Protein AF-A0AAV9ZK25-F1 (afdb_monomer_lite)

Secondary structure (DSSP, 8-state):
-PPPP---------TTSSSS----TTSPPPSSHHHHHHHHTTTSSS-HHHHHHHHHHHHS---HHHHHHHHHHHHT-PPPTTS-HHHHHHHHHHHHHHHHHHS-TT----HHHHHHHHHHHS-GGGHHHHHHHHT-TTSSPPHHHHHHHHHHSS---------------

pLDDT: mean 72.48, std 21.65, range [29.45, 95.75]

Organism: NCBI:txid2862362

Radius of gyration: 28.34 Å; chains: 1; bounding box: 89×49×69 Å

Sequence (169 aa):
MSSLPQKIINTVFAADGVTKGIVNGTTKRPTDAEKAVDWDIYANEDGGADIFATLCKRFDKSTFTTRSAARAAFHRCLHDPSQPISIFLDRITSLRDRLNDLLPKDEKFSDTYLKDVILTNLHSSYATAKLNLLGSASGEPELDQCMTILSSAGPDWDVQEEACAVQES

Foldseek 3Di:
DDDDDDDPDPDDPDPPCPPDDDPDPVDDQDPDPVSNVVVCVAVPDCDVVNVVVVVCCVVVAQDPVQLVVLVVLLLPQADDLVDQVVVSVVSNVVSQVSNQSNDDPPDHDDQVVSLVSCLVRYDCLCVVLSCCQVVPPVDHDGSVVSVVSSNVSRDPPPPPPPPPPPDDD

Structure (mmCIF, N/CA/C/O backbone):
data_AF-A0AAV9ZK25-F1
#
_entry.id   AF-A0AAV9ZK25-F1
#
loop_
_atom_site.group_PDB
_atom_site.id
_atom_site.type_symbol
_atom_site.label_atom_id
_atom_site.label_alt_id
_atom_site.label_comp_id
_atom_site.label_asym_id
_atom_site.label_entity_id
_atom_site.label_seq_id
_atom_site.pdbx_PDB_ins_code
_atom_site.Cartn_x
_atom_site.Cartn_y
_atom_site.Cartn_z
_atom_site.occupancy
_atom_site.B_iso_or_equiv
_atom_site.auth_seq_id
_atom_site.auth_comp_id
_atom_site.auth_asym_id
_atom_site.auth_atom_id
_atom_site.pdbx_PDB_model_num
ATOM 1 N N . MET A 1 1 ? 51.416 5.662 -43.224 1.00 38.16 1 MET A N 1
ATOM 2 C CA . MET A 1 1 ? 50.633 5.246 -42.040 1.00 38.16 1 MET A CA 1
ATOM 3 C C . MET A 1 1 ? 49.293 5.967 -42.106 1.00 38.16 1 MET A C 1
ATOM 5 O O . MET A 1 1 ? 49.237 7.133 -41.745 1.00 38.16 1 MET A O 1
ATOM 9 N N . SER A 1 2 ? 48.255 5.349 -42.682 1.00 35.47 2 SER A N 1
ATOM 10 C CA . SER A 1 2 ? 46.918 5.959 -42.778 1.00 35.47 2 SER A CA 1
ATOM 11 C C . SER A 1 2 ? 46.010 5.395 -41.688 1.00 35.47 2 SER A C 1
ATOM 13 O O . SER A 1 2 ? 45.731 4.198 -41.675 1.00 35.47 2 SER A O 1
ATOM 15 N N . SER A 1 3 ? 45.570 6.263 -40.780 1.00 39.12 3 SER A N 1
ATOM 16 C CA . SER A 1 3 ? 44.516 5.976 -39.806 1.00 39.12 3 SER A CA 1
ATOM 17 C C . SER A 1 3 ? 43.169 5.872 -40.530 1.00 39.12 3 SER A C 1
ATOM 19 O O . SER A 1 3 ? 42.814 6.776 -41.289 1.00 39.12 3 SER A O 1
ATOM 21 N N . LEU A 1 4 ? 42.447 4.764 -40.343 1.00 35.25 4 LEU A N 1
ATOM 22 C CA . LEU A 1 4 ? 41.092 4.576 -40.869 1.00 35.25 4 LEU A CA 1
ATOM 23 C C . LEU A 1 4 ? 40.068 5.239 -39.928 1.00 35.25 4 LEU A C 1
ATOM 25 O O . LEU A 1 4 ? 40.203 5.117 -38.710 1.00 35.25 4 LEU A O 1
ATOM 29 N N . PRO A 1 5 ? 39.028 5.912 -40.452 1.00 38.84 5 PRO A N 1
ATOM 30 C CA . PRO A 1 5 ? 38.026 6.572 -39.622 1.00 38.84 5 PRO A CA 1
ATOM 31 C C . PRO A 1 5 ? 37.102 5.548 -38.942 1.00 38.84 5 PRO A C 1
ATOM 33 O O . PRO A 1 5 ? 36.465 4.731 -39.608 1.00 38.84 5 PRO A O 1
ATOM 36 N N . GLN A 1 6 ? 36.986 5.618 -37.612 1.00 39.78 6 GLN A N 1
ATOM 37 C CA . GLN A 1 6 ? 35.969 4.885 -36.853 1.00 39.78 6 GLN A CA 1
ATOM 38 C C . GLN A 1 6 ? 34.576 5.426 -37.203 1.00 39.78 6 GLN A C 1
ATOM 40 O O . GLN A 1 6 ? 34.207 6.547 -36.854 1.00 39.78 6 GLN A O 1
ATOM 45 N N . LYS A 1 7 ? 33.793 4.611 -37.912 1.00 36.16 7 LYS A N 1
ATOM 46 C CA . LYS A 1 7 ? 32.379 4.855 -38.196 1.00 36.16 7 LYS A CA 1
ATOM 47 C C . LYS A 1 7 ? 31.581 4.624 -36.911 1.00 36.16 7 LYS A C 1
ATOM 49 O O . LYS A 1 7 ? 31.349 3.483 -36.528 1.00 36.16 7 LYS A O 1
ATOM 54 N N . ILE A 1 8 ? 31.161 5.700 -36.250 1.00 34.84 8 ILE A N 1
ATOM 55 C CA . ILE A 1 8 ? 30.193 5.632 -35.149 1.00 34.84 8 ILE A CA 1
ATOM 56 C C . ILE A 1 8 ? 28.852 5.194 -35.749 1.00 34.84 8 ILE A C 1
ATOM 58 O O . ILE A 1 8 ? 28.232 5.936 -36.512 1.00 34.84 8 ILE A O 1
ATOM 62 N N . ILE A 1 9 ? 28.422 3.969 -35.450 1.00 33.09 9 ILE A N 1
ATOM 63 C CA . ILE A 1 9 ? 27.093 3.476 -35.815 1.00 33.09 9 ILE A CA 1
ATOM 64 C C . ILE A 1 9 ? 26.159 3.819 -34.653 1.00 33.09 9 ILE A C 1
ATOM 66 O O . ILE A 1 9 ? 26.111 3.115 -33.652 1.00 33.09 9 ILE A O 1
ATOM 70 N N . ASN A 1 10 ? 25.427 4.928 -34.777 1.00 29.45 10 ASN A N 1
ATOM 71 C CA . ASN A 1 10 ? 24.289 5.209 -33.905 1.00 29.45 10 ASN A CA 1
ATOM 72 C C . ASN A 1 10 ? 23.170 4.213 -34.233 1.00 29.45 10 ASN A C 1
ATOM 74 O O . ASN A 1 10 ? 22.453 4.388 -35.220 1.00 29.45 10 ASN A O 1
ATOM 78 N N . THR A 1 11 ? 23.001 3.178 -33.415 1.00 37.50 11 THR A N 1
ATOM 79 C CA . THR A 1 11 ? 21.852 2.274 -33.534 1.00 37.50 11 THR A CA 1
ATOM 80 C C . THR A 1 11 ? 20.668 2.873 -32.779 1.00 37.50 11 THR A C 1
ATOM 82 O O . THR A 1 11 ? 20.528 2.724 -31.569 1.00 37.50 11 THR A O 1
ATOM 85 N N . VAL A 1 12 ? 19.809 3.587 -33.509 1.00 34.72 12 VAL A N 1
ATOM 86 C CA . VAL A 1 12 ? 18.476 3.975 -33.038 1.00 34.72 12 VAL A CA 1
ATOM 87 C C . VAL A 1 12 ? 17.560 2.764 -33.215 1.00 34.72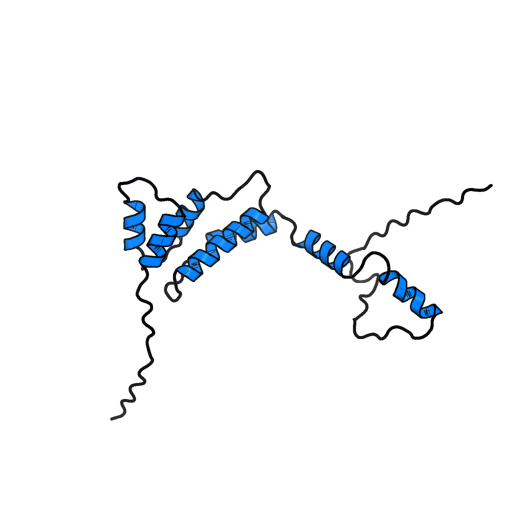 12 VAL A C 1
ATOM 89 O O . VAL A 1 12 ? 17.229 2.398 -34.341 1.00 34.72 12 VAL A O 1
ATOM 92 N N . PHE A 1 13 ? 17.144 2.129 -32.121 1.00 41.81 13 PHE A N 1
ATOM 93 C CA . PHE A 1 13 ? 16.051 1.158 -32.162 1.00 41.81 13 PHE A CA 1
ATOM 94 C C . PHE A 1 13 ? 14.732 1.926 -32.314 1.00 41.81 13 PHE A C 1
ATOM 96 O O . PHE A 1 13 ? 14.195 2.463 -31.344 1.00 41.81 13 PHE A O 1
ATOM 103 N N . ALA A 1 14 ? 14.229 2.032 -33.546 1.00 37.88 14 ALA A N 1
ATOM 104 C CA . ALA A 1 14 ? 12.883 2.530 -33.795 1.00 37.88 14 ALA A CA 1
ATOM 105 C C . ALA A 1 14 ? 11.871 1.541 -33.193 1.00 37.88 14 ALA A C 1
ATOM 107 O O . ALA A 1 14 ? 11.867 0.357 -33.523 1.00 37.88 14 ALA A O 1
ATOM 108 N N . ALA A 1 15 ? 11.021 2.024 -32.289 1.00 39.56 15 ALA A N 1
ATOM 109 C CA . ALA A 1 15 ? 9.987 1.242 -31.611 1.00 39.56 15 ALA A CA 1
ATOM 110 C C . ALA A 1 15 ? 8.748 1.000 -32.502 1.00 39.56 15 ALA A C 1
ATOM 112 O O . ALA A 1 15 ? 7.622 1.050 -32.013 1.00 39.56 15 ALA A O 1
ATOM 113 N N . ASP A 1 16 ? 8.935 0.804 -33.810 1.00 42.34 16 ASP A N 1
ATOM 114 C CA . ASP A 1 16 ? 7.834 0.618 -34.763 1.00 42.34 16 ASP A CA 1
ATOM 115 C C . ASP A 1 16 ? 7.421 -0.847 -34.948 1.00 42.34 16 ASP A C 1
ATOM 117 O O . ASP A 1 16 ? 6.365 -1.110 -35.511 1.00 42.34 16 ASP A O 1
ATOM 121 N N . GLY A 1 17 ? 8.214 -1.806 -34.457 1.00 44.56 17 GLY A N 1
ATOM 122 C CA . GLY A 1 17 ? 7.905 -3.236 -34.559 1.00 44.56 17 GLY A CA 1
ATOM 123 C C . GLY A 1 17 ? 7.897 -3.786 -35.991 1.00 44.56 17 GLY A C 1
ATOM 124 O O . GLY A 1 17 ? 7.543 -4.945 -36.185 1.00 44.56 17 GLY A O 1
ATOM 125 N N . VAL A 1 18 ? 8.296 -2.990 -36.987 1.00 41.91 18 VAL A N 1
ATOM 126 C CA . VAL A 1 18 ? 8.265 -3.373 -38.408 1.00 41.91 18 VAL A CA 1
ATOM 127 C C . VAL A 1 18 ? 9.675 -3.602 -38.944 1.00 41.91 18 VAL A C 1
ATOM 129 O O . VAL A 1 18 ? 9.865 -4.401 -39.859 1.00 41.91 18 VAL A O 1
ATOM 132 N N . THR A 1 19 ? 10.688 -2.953 -38.367 1.00 44.06 19 THR A N 1
ATOM 133 C CA . THR A 1 19 ? 11.957 -2.820 -39.091 1.00 44.06 19 THR A CA 1
ATOM 134 C C . THR A 1 19 ? 12.964 -3.952 -38.850 1.00 44.06 19 THR A C 1
ATOM 136 O O . THR A 1 19 ? 13.793 -4.189 -39.726 1.00 44.06 19 THR A O 1
ATOM 139 N N . LYS A 1 20 ? 12.906 -4.707 -37.738 1.00 42.75 20 LYS A N 1
ATOM 140 C CA . LYS A 1 20 ? 13.742 -5.913 -37.517 1.00 42.75 20 LYS A CA 1
ATOM 141 C C . LYS A 1 20 ? 13.024 -6.929 -36.619 1.00 42.75 20 LYS A C 1
ATOM 143 O O . LYS A 1 20 ? 12.583 -6.584 -35.528 1.00 42.75 20 LYS A O 1
ATOM 148 N N . GLY A 1 21 ? 12.875 -8.162 -37.108 1.00 41.03 21 GLY A N 1
ATOM 149 C CA . GLY A 1 21 ? 12.063 -9.208 -36.483 1.00 41.03 21 GLY A CA 1
ATOM 150 C C . GLY A 1 21 ? 12.619 -9.721 -35.152 1.00 41.03 21 GLY A C 1
ATOM 151 O O . GLY A 1 21 ? 13.822 -9.906 -34.994 1.00 41.03 21 GLY A O 1
ATOM 152 N N . ILE A 1 22 ? 11.717 -9.993 -34.208 1.00 44.91 22 ILE A N 1
ATOM 153 C CA . ILE A 1 22 ? 12.009 -10.762 -32.995 1.00 44.91 22 ILE A CA 1
ATOM 154 C C . ILE A 1 22 ? 12.240 -12.213 -33.424 1.00 44.91 22 ILE A C 1
ATOM 156 O O . ILE A 1 22 ? 11.335 -12.859 -33.956 1.00 44.91 22 ILE A O 1
ATOM 160 N N . VAL A 1 23 ? 13.445 -12.736 -33.209 1.00 47.53 23 VAL A N 1
ATOM 161 C CA . VAL A 1 23 ? 13.732 -14.152 -33.452 1.00 47.53 23 VAL A CA 1
ATOM 162 C C . VAL A 1 23 ? 13.003 -14.977 -32.390 1.00 47.53 23 VAL A C 1
ATOM 164 O O . VAL A 1 23 ? 13.311 -14.908 -31.203 1.00 47.53 23 VAL A O 1
ATOM 167 N N . ASN A 1 24 ? 12.003 -15.748 -32.816 1.00 39.81 24 ASN A N 1
ATOM 168 C CA . ASN A 1 24 ? 11.295 -16.698 -31.962 1.00 39.81 24 ASN A CA 1
ATOM 169 C C . ASN A 1 24 ? 12.285 -17.776 -31.479 1.00 39.81 24 ASN A C 1
ATOM 171 O O . ASN A 1 24 ? 12.911 -18.443 -32.308 1.00 39.81 24 ASN A O 1
ATOM 175 N N . GLY A 1 25 ? 12.393 -17.971 -30.158 1.00 45.19 25 GLY A N 1
ATOM 176 C CA . GLY A 1 25 ? 13.324 -18.899 -29.489 1.00 45.19 25 GLY A CA 1
ATOM 177 C C . GLY A 1 25 ? 13.143 -20.392 -29.810 1.00 45.19 25 GLY A C 1
ATOM 178 O O . GLY A 1 25 ? 13.811 -21.236 -29.224 1.00 45.19 25 GLY A O 1
ATOM 179 N N . THR A 1 26 ? 12.254 -20.732 -30.742 1.00 40.88 26 THR A N 1
ATOM 180 C CA . THR A 1 26 ? 12.075 -22.081 -31.304 1.00 40.88 26 THR A CA 1
ATOM 181 C C . THR A 1 26 ? 12.821 -22.292 -32.629 1.00 40.88 26 THR A C 1
ATOM 183 O O . THR A 1 26 ? 12.911 -23.419 -33.119 1.00 40.88 26 THR A O 1
ATOM 186 N N . THR A 1 27 ? 13.390 -21.232 -33.212 1.00 52.56 27 THR A N 1
ATOM 187 C CA . THR A 1 27 ? 14.128 -21.308 -34.480 1.00 52.56 27 THR A CA 1
ATOM 188 C C . THR A 1 27 ? 15.533 -21.843 -34.226 1.00 52.56 27 THR A C 1
ATOM 190 O O . THR A 1 27 ? 16.335 -21.210 -33.542 1.00 52.56 27 THR A O 1
ATOM 193 N N . LYS A 1 28 ? 15.842 -23.029 -34.763 1.00 52.34 28 LYS A N 1
ATOM 194 C CA . LYS A 1 28 ? 17.165 -23.644 -34.600 1.00 52.34 28 LYS A CA 1
ATOM 195 C C . LYS A 1 28 ? 18.228 -22.815 -35.323 1.00 52.34 28 LYS A C 1
ATOM 197 O O . LYS A 1 28 ? 18.060 -22.500 -36.501 1.00 52.34 28 LYS A O 1
ATOM 202 N N . ARG A 1 29 ? 19.326 -22.516 -34.616 1.00 55.94 29 ARG A N 1
ATOM 203 C CA . ARG A 1 29 ? 20.520 -21.861 -35.173 1.00 55.94 29 ARG A CA 1
ATOM 204 C C . ARG A 1 29 ? 20.953 -22.596 -36.451 1.00 55.94 29 ARG A C 1
ATOM 206 O O . ARG A 1 29 ? 21.053 -23.828 -36.416 1.00 55.94 29 ARG A O 1
ATOM 213 N N . PRO A 1 30 ? 21.209 -21.882 -37.560 1.00 66.44 30 PRO A N 1
ATOM 214 C CA . PRO A 1 30 ? 21.768 -22.490 -38.758 1.00 66.44 30 PRO A CA 1
ATOM 215 C C . PRO A 1 30 ? 23.071 -23.230 -38.432 1.00 66.44 30 PRO A C 1
ATOM 217 O O . PRO A 1 30 ? 23.921 -22.724 -37.705 1.00 66.44 30 PRO A O 1
ATOM 220 N N . THR A 1 31 ? 23.229 -24.444 -38.957 1.00 63.84 31 THR A N 1
ATOM 221 C CA . THR A 1 31 ? 24.448 -25.257 -38.784 1.00 63.84 31 THR A CA 1
ATOM 222 C C . THR A 1 31 ? 25.595 -24.821 -39.694 1.00 63.84 31 THR A C 1
ATOM 224 O O . THR A 1 31 ? 26.723 -25.270 -39.523 1.00 63.84 31 THR A O 1
ATOM 227 N N . ASP A 1 32 ? 25.295 -23.977 -40.677 1.00 73.56 32 ASP A N 1
ATOM 228 C CA . ASP A 1 32 ? 26.256 -23.386 -41.598 1.00 73.56 32 ASP A CA 1
ATOM 229 C C . ASP A 1 32 ? 27.039 -22.266 -40.900 1.00 73.56 32 ASP A C 1
ATOM 231 O O . ASP A 1 32 ? 26.437 -21.354 -40.333 1.00 73.56 32 ASP A O 1
ATOM 235 N N . ALA A 1 33 ? 28.370 -22.354 -40.925 1.00 61.03 33 ALA A N 1
ATOM 236 C CA . ALA A 1 33 ? 29.241 -21.466 -40.165 1.00 61.03 33 ALA A CA 1
ATOM 237 C C . ALA A 1 33 ? 29.141 -20.000 -40.611 1.00 61.03 33 ALA A C 1
ATOM 239 O O . ALA A 1 33 ? 29.143 -19.134 -39.745 1.00 61.03 33 ALA A O 1
ATOM 240 N N . GLU A 1 34 ? 28.995 -19.715 -41.910 1.00 64.44 34 GLU A N 1
ATOM 241 C CA . GLU A 1 34 ? 28.867 -18.342 -42.424 1.00 64.44 34 GLU A CA 1
ATOM 242 C C . GLU A 1 34 ? 27.517 -17.733 -42.039 1.00 64.44 34 GLU A C 1
ATOM 244 O O . GLU A 1 34 ? 27.449 -16.586 -41.604 1.00 64.44 34 GLU A O 1
ATOM 249 N N . LYS A 1 35 ? 26.440 -18.523 -42.118 1.00 58.7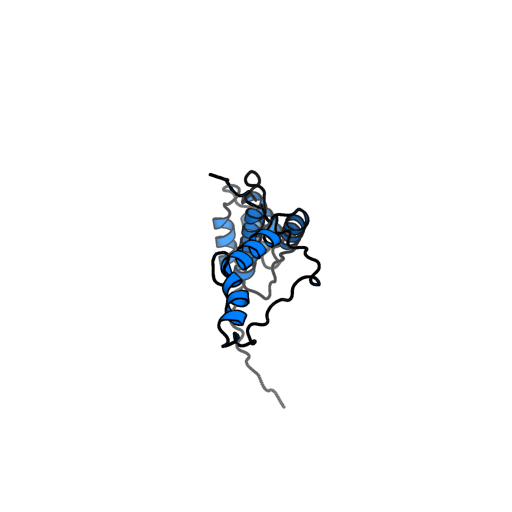5 35 LYS A N 1
ATOM 250 C CA . LYS A 1 35 ? 25.090 -18.078 -41.726 1.00 58.75 35 LYS A CA 1
ATOM 251 C C . LYS A 1 35 ? 24.905 -17.983 -40.215 1.00 58.75 35 LYS A C 1
ATOM 253 O O . LYS A 1 35 ? 24.004 -17.284 -39.756 1.00 58.75 35 LYS A O 1
ATOM 258 N N . ALA A 1 36 ? 25.718 -18.700 -39.446 1.00 58.56 36 ALA A N 1
ATOM 259 C CA . ALA A 1 36 ? 25.702 -18.654 -37.994 1.00 58.56 36 ALA A CA 1
ATOM 260 C C . ALA A 1 36 ? 26.384 -17.396 -37.433 1.00 58.56 36 ALA A C 1
ATOM 262 O O . ALA A 1 36 ? 25.977 -16.932 -36.370 1.00 58.56 36 ALA A O 1
ATOM 263 N N . VAL A 1 37 ? 27.341 -16.795 -38.156 1.00 58.44 37 VAL A N 1
ATOM 264 C CA . VAL A 1 37 ? 28.004 -15.547 -37.725 1.00 58.44 37 VAL A CA 1
ATOM 265 C C . VAL A 1 37 ? 26.996 -14.408 -37.554 1.00 58.44 37 VAL A C 1
ATOM 267 O O . VAL A 1 37 ? 27.061 -13.692 -36.560 1.00 58.44 37 VAL A O 1
ATOM 270 N N . ASP A 1 38 ? 26.011 -14.291 -38.451 1.00 55.88 38 ASP A N 1
ATOM 271 C CA . ASP A 1 38 ? 24.939 -13.283 -38.359 1.00 55.88 38 ASP A CA 1
ATOM 272 C C . ASP A 1 38 ? 24.049 -13.460 -37.114 1.00 55.88 38 ASP A C 1
ATOM 274 O O . ASP A 1 38 ? 23.449 -12.498 -36.632 1.00 55.88 38 ASP A O 1
ATOM 278 N N . TRP A 1 39 ? 23.969 -14.680 -36.572 1.00 56.44 39 TRP A N 1
ATOM 279 C CA . TRP A 1 39 ? 23.245 -14.987 -35.333 1.00 56.44 39 TRP A CA 1
ATOM 280 C C . TRP A 1 39 ? 24.114 -14.772 -34.090 1.00 56.44 39 TRP A C 1
ATOM 282 O O . TRP A 1 39 ? 23.598 -14.415 -33.032 1.00 56.44 39 TRP A O 1
ATOM 292 N N . ASP A 1 40 ? 25.430 -14.940 -34.222 1.00 51.44 40 ASP A N 1
ATOM 293 C CA . ASP A 1 40 ? 26.399 -14.784 -33.136 1.00 51.44 40 ASP A CA 1
ATOM 294 C C . ASP A 1 40 ? 26.710 -13.306 -32.817 1.00 51.44 40 ASP A C 1
ATOM 296 O O . ASP A 1 40 ? 27.271 -13.016 -31.760 1.00 51.44 40 ASP A O 1
ATOM 300 N N . ILE A 1 41 ? 26.264 -12.355 -33.655 1.00 50.00 41 ILE A N 1
ATOM 301 C CA . ILE A 1 41 ? 26.262 -10.909 -33.338 1.00 50.00 41 ILE A CA 1
ATOM 302 C C . ILE A 1 41 ? 25.426 -10.619 -32.075 1.00 50.00 41 ILE A C 1
ATOM 304 O O . ILE A 1 41 ? 25.694 -9.655 -31.368 1.00 50.00 41 ILE A O 1
ATOM 308 N N . TYR A 1 42 ? 24.454 -11.474 -31.746 1.00 48.34 42 TYR A N 1
ATOM 309 C CA . TYR A 1 42 ? 23.605 -11.337 -30.556 1.00 48.34 42 TYR A CA 1
ATOM 310 C C . TYR A 1 42 ? 24.084 -12.156 -29.348 1.00 48.34 42 TYR A C 1
ATOM 312 O O . TYR A 1 42 ? 23.451 -12.122 -28.295 1.00 48.34 42 TYR A O 1
ATOM 320 N N . ALA A 1 43 ? 25.171 -12.921 -29.496 1.00 46.03 43 ALA A N 1
ATOM 321 C CA . ALA A 1 43 ? 25.749 -13.717 -28.413 1.00 46.03 43 ALA A CA 1
ATOM 322 C C . ALA A 1 43 ? 26.858 -12.970 -27.657 1.00 46.03 43 ALA A C 1
ATOM 324 O O . ALA A 1 43 ? 27.153 -13.319 -26.515 1.00 46.03 43 ALA A O 1
ATOM 325 N N . ASN A 1 44 ? 27.444 -11.939 -28.271 1.00 44.88 44 ASN A N 1
ATOM 326 C CA . ASN A 1 44 ? 28.533 -11.168 -27.691 1.00 44.88 44 ASN A CA 1
ATOM 327 C C . ASN A 1 44 ? 28.091 -9.714 -27.447 1.00 44.88 44 ASN A C 1
ATOM 329 O O . ASN A 1 44 ? 27.893 -8.949 -28.383 1.00 44.88 44 ASN A O 1
ATOM 333 N N . GLU A 1 45 ? 27.990 -9.383 -26.157 1.00 47.19 45 GLU A N 1
ATOM 334 C CA . GLU A 1 45 ? 28.047 -8.044 -25.535 1.00 47.19 45 GLU A CA 1
ATOM 335 C C . GLU A 1 45 ? 26.759 -7.261 -25.219 1.00 47.19 45 GLU A C 1
ATOM 337 O O . GLU A 1 45 ? 26.859 -6.338 -24.424 1.00 47.19 45 GLU A O 1
ATOM 342 N N . ASP A 1 46 ? 25.561 -7.687 -25.634 1.00 52.94 46 ASP A N 1
ATOM 343 C CA . ASP A 1 46 ? 24.292 -7.213 -25.032 1.00 52.94 46 ASP A CA 1
ATOM 344 C C . ASP A 1 46 ? 23.300 -8.387 -24.936 1.00 52.94 46 ASP A C 1
ATOM 346 O O . ASP A 1 46 ? 22.437 -8.599 -25.795 1.00 52.94 46 ASP A O 1
ATOM 350 N N . GLY A 1 47 ? 23.478 -9.231 -23.918 1.00 56.22 47 GLY A N 1
ATOM 351 C CA . GLY A 1 47 ? 22.700 -10.458 -23.745 1.00 56.22 47 GLY A CA 1
ATOM 352 C C . GLY A 1 47 ? 21.226 -10.163 -23.453 1.00 56.22 47 GLY A C 1
ATOM 353 O O . GLY A 1 47 ? 20.853 -9.056 -23.076 1.00 56.22 47 GLY A O 1
ATOM 354 N N . GLY A 1 48 ? 20.346 -11.166 -23.547 1.00 60.50 48 GLY A N 1
ATOM 355 C CA . GLY A 1 48 ? 18.920 -10.999 -23.208 1.00 60.50 48 GLY A CA 1
ATOM 356 C C . GLY A 1 48 ? 18.665 -10.360 -21.828 1.00 60.50 48 GLY A C 1
ATOM 357 O O . GLY A 1 48 ? 17.639 -9.710 -21.635 1.00 60.50 48 GLY A O 1
ATOM 358 N N . ALA A 1 49 ? 19.621 -10.474 -20.899 1.00 68.06 49 ALA A N 1
ATOM 359 C CA . ALA A 1 49 ? 19.628 -9.768 -19.620 1.00 68.06 49 ALA A CA 1
ATOM 360 C C . ALA A 1 49 ? 19.717 -8.235 -19.761 1.00 68.06 49 ALA A C 1
ATOM 362 O O . ALA A 1 49 ? 19.014 -7.526 -19.045 1.00 68.06 49 ALA A O 1
ATOM 363 N N . ASP A 1 50 ? 20.506 -7.714 -20.698 1.00 66.62 50 ASP A N 1
ATOM 364 C CA . ASP A 1 50 ? 20.669 -6.276 -20.947 1.00 66.62 50 ASP A CA 1
ATOM 365 C C . ASP A 1 50 ? 19.434 -5.682 -21.634 1.00 66.62 50 ASP A C 1
ATOM 367 O O . ASP A 1 50 ? 18.971 -4.588 -21.287 1.00 66.62 50 ASP A O 1
ATOM 371 N N . ILE A 1 51 ? 18.819 -6.445 -22.544 1.00 71.81 51 ILE A N 1
ATOM 372 C CA . ILE A 1 51 ? 17.526 -6.099 -23.151 1.00 71.81 51 ILE A CA 1
ATOM 373 C C . ILE A 1 51 ? 16.433 -6.078 -22.077 1.00 71.81 51 ILE A C 1
ATOM 375 O O . ILE A 1 51 ? 15.666 -5.116 -21.992 1.00 71.81 51 ILE A O 1
ATOM 379 N N . PHE A 1 52 ? 16.383 -7.098 -21.217 1.00 71.81 52 PHE A N 1
ATOM 380 C CA . PHE A 1 52 ? 15.440 -7.153 -20.103 1.00 71.81 52 PHE A CA 1
ATOM 381 C C . PHE A 1 52 ? 15.653 -5.990 -19.125 1.00 71.81 52 PHE A C 1
ATOM 383 O O . PHE A 1 52 ? 14.704 -5.281 -18.799 1.00 71.81 52 PHE A O 1
ATOM 390 N N . ALA A 1 53 ? 16.899 -5.705 -18.741 1.00 72.44 53 ALA A N 1
ATOM 391 C CA . ALA A 1 53 ? 17.236 -4.570 -17.888 1.00 72.44 53 ALA A CA 1
ATOM 392 C C . ALA A 1 53 ? 16.833 -3.228 -18.523 1.00 72.44 53 ALA A C 1
ATOM 394 O O . ALA A 1 53 ? 16.375 -2.322 -17.825 1.00 72.44 53 ALA A O 1
ATOM 395 N N . THR A 1 54 ? 16.965 -3.088 -19.843 1.00 75.38 54 THR A N 1
ATOM 396 C CA . THR A 1 54 ? 16.527 -1.896 -20.583 1.00 75.38 54 THR A CA 1
ATOM 397 C C . THR A 1 54 ? 15.004 -1.756 -20.583 1.00 75.38 54 THR A C 1
ATOM 399 O O . THR A 1 54 ? 14.492 -0.648 -20.391 1.00 75.38 54 THR A O 1
ATOM 402 N N . LEU A 1 55 ? 14.267 -2.862 -20.731 1.00 76.94 55 LEU A N 1
ATOM 403 C CA . LEU A 1 55 ? 12.809 -2.875 -20.608 1.00 76.94 55 LEU A CA 1
ATOM 404 C C . LEU A 1 55 ? 12.371 -2.487 -19.191 1.00 76.94 55 LEU A C 1
ATOM 406 O O . LEU A 1 55 ? 11.565 -1.567 -19.053 1.00 76.94 55 LEU A O 1
ATOM 410 N N . CYS A 1 56 ? 12.958 -3.089 -18.153 1.00 76.00 56 CYS A N 1
ATOM 411 C CA . CYS A 1 56 ? 12.707 -2.716 -16.758 1.00 76.00 56 CYS A CA 1
ATOM 412 C C . CYS A 1 56 ? 12.961 -1.220 -16.536 1.00 76.00 56 CYS A C 1
ATOM 414 O O . CYS A 1 56 ? 12.062 -0.489 -16.136 1.00 76.00 56 CYS A O 1
ATOM 416 N N . LYS A 1 57 ? 14.125 -0.694 -16.944 1.00 75.31 57 LYS A N 1
ATOM 417 C CA . LYS A 1 57 ? 14.431 0.748 -16.846 1.00 75.31 57 LYS A CA 1
ATOM 418 C C . LYS A 1 57 ? 13.387 1.641 -17.529 1.00 75.31 57 LYS A C 1
ATOM 420 O O . LYS A 1 57 ? 13.153 2.766 -17.082 1.00 75.31 57 LYS A O 1
ATOM 425 N N . ARG A 1 58 ? 12.788 1.191 -18.637 1.00 72.00 58 ARG A N 1
ATOM 426 C CA . ARG A 1 58 ? 11.806 1.972 -19.401 1.00 72.00 58 ARG A CA 1
ATOM 427 C C . ARG A 1 58 ? 10.418 1.953 -18.768 1.00 72.00 58 ARG A C 1
ATOM 429 O O . ARG A 1 58 ? 9.771 3.005 -18.758 1.00 72.00 58 ARG A O 1
ATOM 436 N N . PHE A 1 59 ? 9.970 0.790 -18.299 1.00 71.81 59 PHE A N 1
ATOM 437 C CA . PHE A 1 59 ? 8.613 0.569 -17.789 1.00 71.81 59 PHE A CA 1
ATOM 438 C C . PHE A 1 59 ? 8.482 0.785 -16.279 1.00 71.81 59 PHE A C 1
ATOM 440 O O . PHE A 1 59 ? 7.433 1.248 -15.837 1.00 71.81 59 PHE A O 1
ATOM 447 N N . ASP A 1 60 ? 9.559 0.601 -15.516 1.00 72.50 60 ASP A N 1
ATOM 448 C CA . ASP A 1 60 ? 9.608 0.901 -14.078 1.00 72.50 60 ASP A CA 1
ATOM 449 C C . ASP A 1 60 ? 9.924 2.378 -13.804 1.00 72.50 60 ASP A C 1
ATOM 451 O O . ASP A 1 60 ? 10.087 2.809 -12.662 1.00 72.50 60 ASP A O 1
ATOM 455 N N . LYS A 1 61 ? 10.001 3.205 -14.855 1.00 76.88 61 LYS A N 1
ATOM 456 C CA . LYS A 1 61 ? 10.253 4.633 -14.697 1.00 76.88 61 LYS A CA 1
ATOM 457 C C . LYS A 1 61 ? 9.112 5.282 -13.913 1.00 76.88 61 LYS A C 1
ATOM 459 O O . LYS A 1 61 ? 7.939 5.203 -14.285 1.00 76.88 61 LYS A O 1
ATOM 464 N N . SER A 1 62 ? 9.476 6.044 -12.884 1.00 81.50 62 SER A N 1
ATOM 465 C CA . SER A 1 62 ? 8.558 6.978 -12.240 1.00 81.50 62 SER A CA 1
ATOM 466 C C . SER A 1 62 ? 8.084 8.030 -13.247 1.00 81.50 62 SER A C 1
ATOM 468 O O . SER A 1 62 ? 8.803 8.959 -13.626 1.00 81.50 62 SER A O 1
ATOM 470 N N . THR A 1 63 ? 6.845 7.881 -13.700 1.00 86.56 63 THR A N 1
ATOM 471 C CA . THR A 1 63 ? 6.147 8.836 -14.556 1.00 86.56 63 THR A CA 1
ATOM 472 C C . THR A 1 6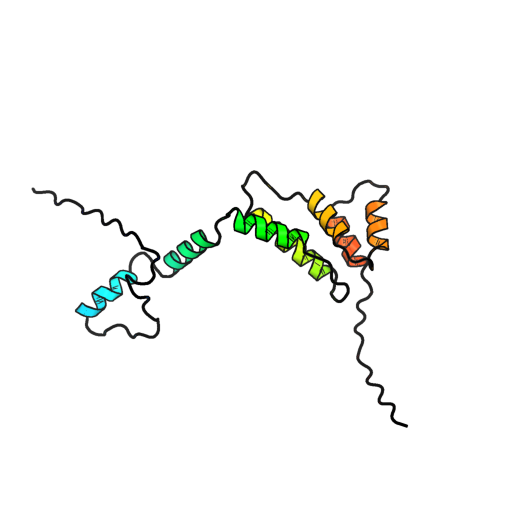3 ? 4.994 9.441 -13.773 1.00 86.56 63 THR A C 1
ATOM 474 O O . THR A 1 63 ? 4.531 8.881 -12.780 1.00 86.56 63 THR A O 1
ATOM 477 N N . PHE A 1 64 ? 4.496 10.594 -14.218 1.00 85.75 64 PHE A N 1
ATOM 478 C CA . PHE A 1 64 ? 3.323 11.198 -13.590 1.00 85.75 64 PHE A CA 1
ATOM 479 C C . PHE A 1 64 ? 2.123 10.236 -13.581 1.00 85.75 64 PHE A C 1
ATOM 481 O O . PHE A 1 64 ? 1.456 10.111 -12.559 1.00 85.75 64 PHE A O 1
ATOM 488 N N . THR A 1 65 ? 1.909 9.500 -14.675 1.00 87.94 65 THR A N 1
ATOM 489 C CA . THR A 1 65 ? 0.835 8.507 -14.807 1.00 87.94 65 THR A CA 1
ATOM 490 C C . THR A 1 65 ? 1.001 7.326 -13.852 1.00 87.94 65 THR A C 1
ATOM 492 O O . THR A 1 65 ? 0.033 6.913 -13.220 1.00 87.94 65 THR A O 1
ATOM 495 N N . THR A 1 66 ? 2.215 6.783 -13.701 1.00 88.69 66 THR A N 1
ATOM 496 C CA . THR A 1 66 ? 2.441 5.663 -12.770 1.00 88.69 66 THR A CA 1
ATOM 497 C C . THR A 1 66 ? 2.297 6.110 -11.318 1.00 88.69 66 THR A C 1
ATOM 499 O O . THR A 1 66 ? 1.657 5.413 -10.531 1.00 88.69 66 THR A O 1
ATOM 502 N N . ARG A 1 67 ? 2.778 7.314 -10.975 1.00 90.88 67 ARG A N 1
ATOM 503 C CA . ARG A 1 67 ? 2.564 7.914 -9.648 1.00 90.88 67 ARG A CA 1
ATOM 504 C C . ARG A 1 67 ? 1.086 8.178 -9.360 1.00 90.88 67 ARG A C 1
ATOM 506 O O . ARG A 1 67 ? 0.621 7.873 -8.267 1.00 90.88 67 ARG A O 1
ATOM 513 N N . SER A 1 68 ? 0.332 8.738 -10.308 1.00 90.62 68 SER A N 1
ATOM 514 C CA . SER A 1 68 ? -1.092 9.036 -10.099 1.00 90.62 68 SER A CA 1
ATOM 515 C C . SER A 1 68 ? -1.929 7.764 -9.947 1.00 90.62 68 SER A C 1
ATOM 517 O O . SER A 1 68 ? -2.766 7.696 -9.048 1.00 90.62 68 SER A O 1
ATOM 519 N N . ALA A 1 69 ? -1.656 6.731 -10.749 1.00 91.31 69 ALA A N 1
ATOM 520 C CA . ALA A 1 69 ? -2.300 5.427 -10.621 1.00 91.31 69 ALA A CA 1
ATOM 521 C C . ALA A 1 69 ? -1.984 4.758 -9.273 1.00 91.31 69 ALA A C 1
ATOM 523 O O . ALA A 1 69 ? -2.894 4.256 -8.615 1.00 91.31 69 ALA A O 1
ATOM 524 N N . ALA A 1 70 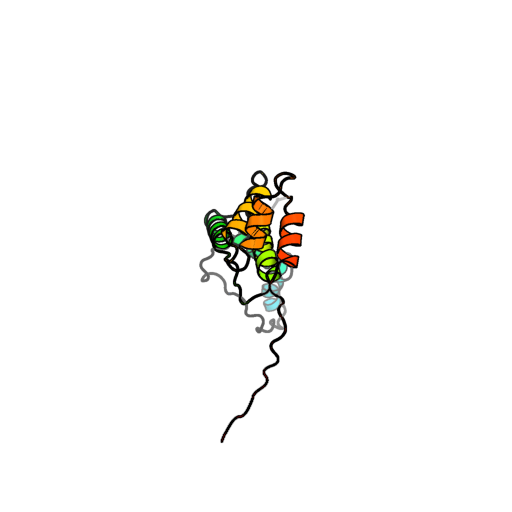? -0.723 4.801 -8.828 1.00 91.69 70 ALA A N 1
ATOM 525 C CA . ALA A 1 70 ? -0.321 4.263 -7.530 1.00 91.69 70 ALA A CA 1
ATOM 526 C C . ALA A 1 70 ? -1.004 4.999 -6.363 1.00 91.69 70 ALA A C 1
ATOM 528 O O . ALA A 1 70 ? -1.535 4.350 -5.464 1.00 91.69 70 ALA A O 1
ATOM 529 N N . ARG A 1 71 ? -1.088 6.339 -6.410 1.00 93.31 71 ARG A N 1
ATOM 530 C CA . ARG A 1 71 ? -1.807 7.131 -5.392 1.00 93.31 71 ARG A CA 1
ATOM 531 C C . ARG A 1 71 ? -3.295 6.781 -5.369 1.00 93.31 71 ARG A C 1
ATOM 533 O O . ARG A 1 71 ? -3.869 6.596 -4.300 1.00 93.31 71 ARG A O 1
ATOM 540 N N . ALA A 1 72 ? -3.917 6.630 -6.538 1.00 94.31 72 ALA A N 1
ATOM 541 C CA . ALA A 1 72 ? -5.315 6.220 -6.629 1.00 94.31 72 ALA A CA 1
ATOM 542 C C . ALA A 1 72 ? -5.546 4.815 -6.048 1.00 94.31 72 ALA A C 1
ATOM 544 O O . ALA A 1 72 ? -6.523 4.615 -5.332 1.00 94.31 72 ALA A O 1
ATOM 545 N N . ALA A 1 73 ? -4.657 3.858 -6.329 1.00 93.75 73 ALA A N 1
ATOM 546 C CA . ALA A 1 73 ? -4.731 2.512 -5.766 1.00 93.75 73 ALA A CA 1
ATOM 547 C C . ALA A 1 73 ? -4.573 2.524 -4.239 1.00 93.75 73 ALA A C 1
ATOM 549 O O . ALA A 1 73 ? -5.347 1.872 -3.543 1.00 93.75 73 ALA A O 1
ATOM 550 N N . PHE A 1 74 ? -3.629 3.316 -3.724 1.00 95.00 74 PHE A N 1
ATOM 551 C CA . PHE A 1 74 ? -3.407 3.489 -2.291 1.00 95.00 74 PHE A CA 1
ATOM 552 C C . PHE A 1 74 ? -4.654 4.030 -1.574 1.00 95.00 74 PHE A C 1
ATOM 554 O O . PHE A 1 74 ? -5.152 3.396 -0.648 1.00 95.00 74 PHE A O 1
ATOM 561 N N . HIS A 1 75 ? -5.235 5.139 -2.048 1.00 93.69 75 HIS A N 1
ATOM 562 C CA . HIS A 1 75 ? -6.416 5.734 -1.406 1.00 93.69 75 HIS A CA 1
ATOM 563 C C . HIS A 1 75 ? -7.697 4.910 -1.561 1.00 93.69 75 HIS A C 1
ATOM 565 O O . HIS A 1 75 ? -8.598 5.027 -0.736 1.00 93.69 75 HIS A O 1
ATOM 571 N N . ARG A 1 76 ? -7.791 4.071 -2.599 1.00 94.88 76 ARG A N 1
ATOM 572 C CA . ARG A 1 76 ? -8.936 3.173 -2.827 1.00 94.88 76 ARG A CA 1
ATOM 573 C C . ARG A 1 76 ? -8.775 1.807 -2.161 1.00 94.88 76 ARG A C 1
ATOM 575 O O . ARG A 1 76 ? -9.654 0.962 -2.311 1.00 94.88 76 ARG A O 1
ATOM 582 N N . CYS A 1 77 ? -7.675 1.565 -1.450 1.00 94.38 77 CYS A N 1
ATOM 583 C CA . CYS A 1 77 ? -7.496 0.344 -0.681 1.00 94.38 77 CYS A CA 1
ATOM 584 C C . CYS A 1 77 ? -8.457 0.371 0.516 1.00 94.38 77 CYS A C 1
ATOM 586 O O . CYS A 1 77 ? -8.186 1.050 1.503 1.00 94.38 77 CYS A O 1
ATOM 588 N N . LEU A 1 78 ? -9.581 -0.338 0.404 1.00 94.81 78 LEU A N 1
ATOM 589 C CA . LEU A 1 78 ? -10.577 -0.488 1.467 1.00 94.81 78 LEU A CA 1
ATOM 590 C C . LEU A 1 78 ? -10.403 -1.826 2.187 1.00 94.81 78 LEU A C 1
ATOM 592 O O . LEU A 1 78 ? -10.021 -2.822 1.559 1.00 94.81 78 LEU A O 1
ATOM 596 N N . HIS A 1 79 ? -10.690 -1.834 3.489 1.00 94.06 79 HIS A N 1
ATOM 597 C CA . HIS A 1 79 ? -10.738 -3.051 4.289 1.00 94.06 79 HIS A CA 1
ATOM 598 C C . HIS A 1 79 ? -12.012 -3.846 3.976 1.00 94.06 79 HIS A C 1
ATOM 600 O O . HIS A 1 79 ? -13.121 -3.318 4.071 1.00 94.06 79 HIS A O 1
ATOM 606 N N . ASP A 1 80 ? -11.836 -5.113 3.608 1.00 92.44 80 ASP A N 1
ATOM 607 C CA . ASP A 1 80 ? -12.916 -6.069 3.381 1.00 92.44 80 ASP A CA 1
ATOM 608 C C . ASP A 1 80 ? -13.138 -6.896 4.659 1.00 92.44 80 ASP A C 1
ATOM 610 O O . ASP A 1 80 ? -12.230 -7.631 5.046 1.00 92.44 80 ASP A O 1
ATOM 614 N N . PRO A 1 81 ? -14.310 -6.805 5.318 1.00 89.12 81 PRO A N 1
ATOM 615 C CA . PRO A 1 81 ? -14.573 -7.537 6.555 1.00 89.12 81 PRO A CA 1
ATOM 616 C C . PRO A 1 81 ? -14.652 -9.058 6.373 1.00 89.12 81 PRO A C 1
ATOM 618 O O . PRO A 1 81 ? -14.647 -9.767 7.374 1.00 89.12 81 PRO A O 1
ATOM 621 N N . SER A 1 82 ? -14.757 -9.564 5.138 1.00 88.38 82 SER A N 1
ATOM 622 C CA . SER A 1 82 ? -14.720 -11.006 4.859 1.00 88.38 82 SER A CA 1
ATOM 623 C C . SER A 1 82 ? -13.305 -11.592 4.885 1.00 88.38 82 SER A C 1
ATOM 625 O O . SER A 1 82 ? -13.140 -12.809 4.826 1.00 88.38 82 SER A O 1
ATOM 627 N N . GLN A 1 83 ? -12.280 -10.740 4.975 1.00 88.56 83 GLN A N 1
ATOM 628 C CA . GLN A 1 83 ? -10.878 -11.134 5.004 1.00 88.56 83 GLN A CA 1
ATOM 629 C C . GLN A 1 83 ? -10.226 -10.752 6.339 1.00 88.56 83 GLN A C 1
ATOM 631 O O . GLN A 1 83 ? -10.634 -9.779 6.975 1.00 88.56 83 GLN A O 1
ATOM 636 N N . PRO A 1 84 ? -9.173 -11.473 6.761 1.00 90.19 84 PRO A N 1
ATOM 637 C CA . PRO A 1 84 ? -8.368 -11.065 7.902 1.00 90.19 84 PRO A CA 1
ATOM 638 C C . PRO A 1 84 ? -7.797 -9.653 7.725 1.00 90.19 84 PRO A C 1
ATOM 640 O O . PRO A 1 84 ? -7.291 -9.299 6.656 1.00 90.19 84 PRO A O 1
ATOM 643 N N . ILE A 1 85 ? -7.792 -8.872 8.808 1.00 93.00 85 ILE A N 1
ATOM 644 C CA . ILE A 1 85 ? -7.244 -7.506 8.824 1.00 93.00 85 ILE A CA 1
ATOM 645 C C . ILE A 1 85 ? -5.774 -7.449 8.397 1.00 93.00 85 ILE A C 1
ATOM 647 O O . ILE A 1 85 ? -5.355 -6.466 7.787 1.00 93.00 85 ILE A O 1
ATOM 651 N N . SER A 1 86 ? -5.004 -8.512 8.654 1.00 92.81 86 SER A N 1
ATOM 652 C CA . SER A 1 86 ? -3.609 -8.633 8.218 1.00 92.81 86 SER A CA 1
ATOM 653 C C . SER A 1 86 ? -3.467 -8.471 6.706 1.00 92.81 86 SER A C 1
ATOM 655 O O . SER A 1 86 ? -2.600 -7.729 6.263 1.00 92.81 86 SER A O 1
ATOM 657 N N . ILE A 1 87 ? -4.380 -9.042 5.910 1.00 93.38 87 ILE A N 1
ATOM 658 C CA . ILE A 1 87 ? -4.356 -8.905 4.447 1.00 93.38 87 ILE A CA 1
ATOM 659 C C . ILE A 1 87 ? -4.521 -7.439 4.042 1.00 93.38 87 ILE A C 1
ATOM 661 O O . ILE A 1 87 ? -3.836 -6.956 3.142 1.00 93.38 87 ILE A O 1
ATOM 665 N N . PHE A 1 88 ? -5.416 -6.703 4.703 1.00 95.06 88 PHE A N 1
ATOM 666 C CA . PHE A 1 88 ? -5.592 -5.278 4.437 1.00 95.06 88 PHE A CA 1
ATOM 667 C C . PHE A 1 88 ? -4.351 -4.461 4.820 1.00 95.06 88 PHE A C 1
ATOM 669 O O . PHE A 1 88 ? -3.914 -3.628 4.020 1.00 95.06 88 PHE A O 1
ATOM 676 N N . LEU A 1 89 ? -3.779 -4.718 6.001 1.00 94.88 89 LEU A N 1
ATOM 677 C CA . LEU A 1 89 ? -2.572 -4.042 6.484 1.00 94.88 89 LEU A CA 1
ATOM 678 C C . LEU A 1 89 ? -1.374 -4.308 5.562 1.00 94.88 89 LEU A C 1
ATOM 680 O O . LEU A 1 89 ? -0.716 -3.360 5.142 1.00 94.88 89 LEU A O 1
ATOM 684 N N . ASP A 1 90 ? -1.157 -5.554 5.151 1.00 95.19 90 ASP A N 1
ATOM 685 C CA . ASP A 1 90 ? -0.087 -5.928 4.220 1.00 95.19 90 ASP A CA 1
ATOM 686 C C . ASP A 1 90 ? -0.282 -5.284 2.843 1.00 95.19 90 ASP A C 1
ATOM 688 O O . ASP A 1 90 ? 0.664 -4.831 2.190 1.00 95.19 90 ASP A O 1
ATOM 692 N N . ARG A 1 91 ? -1.532 -5.203 2.374 1.00 95.75 91 ARG A N 1
ATOM 693 C CA . ARG A 1 91 ? -1.837 -4.617 1.066 1.00 95.75 91 ARG A CA 1
ATOM 694 C C . ARG A 1 91 ? -1.613 -3.107 1.059 1.00 95.75 91 ARG A C 1
ATOM 696 O O . ARG A 1 91 ? -1.094 -2.578 0.076 1.00 95.75 91 ARG A O 1
ATOM 703 N N . ILE A 1 92 ? -1.995 -2.396 2.123 1.00 95.19 92 ILE A N 1
ATOM 704 C CA . ILE A 1 92 ? -1.806 -0.941 2.201 1.00 95.19 92 ILE A CA 1
ATOM 705 C C . ILE A 1 92 ? -0.336 -0.557 2.424 1.00 95.19 92 ILE A C 1
ATOM 707 O O . ILE A 1 92 ? 0.121 0.412 1.813 1.00 95.19 92 ILE A O 1
ATOM 711 N N . THR A 1 93 ? 0.431 -1.332 3.201 1.00 95.06 93 THR A N 1
ATOM 712 C CA . THR A 1 93 ? 1.884 -1.126 3.363 1.00 95.06 93 THR A CA 1
ATOM 713 C C . THR A 1 93 ? 2.628 -1.390 2.058 1.00 95.06 93 THR A C 1
ATOM 715 O O . THR A 1 93 ? 3.393 -0.537 1.616 1.00 95.06 93 THR A O 1
ATOM 718 N N . SER A 1 94 ? 2.295 -2.473 1.350 1.00 94.69 94 SER A N 1
ATOM 719 C CA . SER A 1 94 ? 2.865 -2.770 0.028 1.00 94.69 94 SER A CA 1
ATOM 720 C C . SER A 1 94 ? 2.594 -1.655 -0.992 1.00 94.69 94 SER A C 1
ATOM 722 O O . SER A 1 94 ? 3.456 -1.306 -1.800 1.00 94.69 94 SER A O 1
ATOM 724 N N . LEU A 1 95 ? 1.396 -1.054 -0.966 1.00 94.12 95 LEU A N 1
ATOM 725 C CA . LEU A 1 95 ? 1.064 0.091 -1.822 1.00 94.12 95 LEU A CA 1
ATOM 726 C C . LEU A 1 95 ? 1.833 1.360 -1.426 1.00 94.12 95 LEU A C 1
ATOM 728 O O . LEU A 1 95 ? 2.219 2.127 -2.311 1.00 94.12 95 LEU A O 1
ATOM 732 N N . ARG A 1 96 ? 2.070 1.579 -0.127 1.00 94.19 96 ARG A N 1
ATOM 733 C CA . ARG A 1 96 ? 2.907 2.677 0.384 1.00 94.19 96 ARG A CA 1
ATOM 734 C C . ARG A 1 96 ? 4.361 2.514 -0.045 1.00 94.19 96 ARG A C 1
ATOM 736 O O . ARG A 1 96 ? 4.964 3.488 -0.488 1.00 94.19 96 ARG A O 1
ATOM 743 N N . ASP A 1 97 ? 4.909 1.309 0.023 1.00 93.31 97 ASP A N 1
ATOM 744 C CA . ASP A 1 97 ? 6.288 1.044 -0.395 1.00 93.31 97 ASP A CA 1
ATOM 745 C C . ASP A 1 97 ? 6.443 1.223 -1.905 1.00 93.31 97 ASP A C 1
ATOM 747 O O . ASP A 1 97 ? 7.308 1.973 -2.353 1.00 93.31 97 ASP A O 1
ATOM 751 N N . ARG A 1 98 ? 5.489 0.701 -2.687 1.00 91.06 98 ARG A N 1
ATOM 752 C CA . ARG A 1 98 ? 5.427 0.960 -4.131 1.00 91.06 98 ARG A CA 1
ATOM 753 C C . ARG A 1 98 ? 5.328 2.451 -4.458 1.00 91.06 98 ARG A C 1
ATOM 755 O O . ARG A 1 98 ? 5.865 2.898 -5.471 1.00 91.06 98 ARG A O 1
ATOM 762 N N . LEU A 1 99 ? 4.608 3.231 -3.652 1.00 91.44 99 LEU A N 1
ATOM 763 C CA . LEU A 1 99 ? 4.576 4.681 -3.813 1.00 91.44 99 LEU A CA 1
ATOM 764 C C . LEU A 1 99 ? 5.948 5.288 -3.538 1.00 91.44 99 LEU A C 1
ATOM 766 O O . LEU A 1 99 ? 6.426 6.040 -4.378 1.00 91.44 99 LEU A O 1
ATOM 770 N N . ASN A 1 100 ? 6.594 4.934 -2.430 1.00 92.06 100 ASN A N 1
ATOM 771 C CA . ASN A 1 100 ? 7.930 5.424 -2.091 1.00 92.06 100 ASN A CA 1
ATOM 772 C C . ASN A 1 100 ? 8.978 5.094 -3.165 1.00 92.06 100 ASN A C 1
ATOM 774 O O . ASN A 1 100 ? 9.819 5.941 -3.451 1.00 92.06 100 ASN A O 1
ATOM 778 N N . ASP A 1 101 ? 8.885 3.933 -3.816 1.00 89.31 101 ASP A N 1
ATOM 779 C CA . ASP A 1 101 ? 9.764 3.562 -4.935 1.00 89.31 101 ASP A CA 1
ATOM 780 C C . ASP A 1 101 ? 9.559 4.450 -6.173 1.00 89.31 101 ASP A C 1
ATOM 782 O O . ASP A 1 101 ? 10.482 4.700 -6.952 1.00 89.31 101 ASP A O 1
ATOM 786 N N . LEU A 1 102 ? 8.331 4.937 -6.371 1.00 89.31 102 LEU A N 1
ATOM 787 C CA . LEU A 1 102 ? 7.969 5.802 -7.489 1.00 89.31 102 LEU A CA 1
ATOM 788 C C . LEU A 1 102 ? 8.132 7.289 -7.167 1.00 89.31 102 LEU A C 1
ATOM 790 O O . LEU A 1 102 ? 8.130 8.101 -8.092 1.00 89.31 102 LEU A O 1
ATOM 794 N N . LEU A 1 103 ? 8.213 7.703 -5.910 1.00 87.88 103 LEU A N 1
ATOM 795 C CA . LEU A 1 103 ? 8.345 9.115 -5.566 1.00 87.88 103 LEU A CA 1
ATOM 796 C C . LEU A 1 103 ? 9.782 9.623 -5.798 1.00 87.88 103 LEU A C 1
ATOM 798 O O . LEU A 1 103 ? 10.742 8.850 -5.783 1.00 87.88 103 LEU A O 1
ATOM 802 N N . PRO A 1 104 ? 9.960 10.929 -6.075 1.00 84.50 104 PRO A N 1
ATOM 803 C CA . PRO A 1 104 ? 11.274 11.565 -6.017 1.00 84.50 104 PRO A CA 1
ATOM 804 C C . PRO A 1 104 ? 11.952 11.334 -4.657 1.00 84.50 104 PRO A C 1
ATOM 806 O O . PRO A 1 104 ? 11.277 11.210 -3.643 1.00 84.50 104 PRO A O 1
ATOM 809 N N . LYS A 1 105 ? 13.291 11.300 -4.607 1.00 79.50 105 LYS A N 1
ATOM 810 C CA . LYS A 1 105 ? 14.046 10.961 -3.377 1.00 79.50 105 LYS A CA 1
ATOM 811 C C . LYS A 1 105 ? 13.800 11.914 -2.196 1.00 79.50 105 LYS A C 1
ATOM 813 O O . LYS A 1 105 ? 14.082 11.552 -1.057 1.00 79.50 105 LYS A O 1
ATOM 818 N N . ASP A 1 106 ? 13.337 13.122 -2.482 1.00 83.19 106 ASP A N 1
ATOM 819 C CA . ASP A 1 106 ? 12.979 14.184 -1.544 1.00 83.19 106 ASP A CA 1
ATOM 820 C C . ASP A 1 106 ? 11.529 14.094 -1.037 1.00 83.19 106 ASP A C 1
ATOM 822 O O . ASP A 1 106 ? 11.203 14.707 -0.022 1.00 83.19 106 ASP A O 1
ATOM 826 N N . GLU A 1 107 ? 10.674 13.296 -1.682 1.00 87.00 107 GLU A N 1
ATOM 827 C CA . GLU A 1 107 ? 9.285 13.066 -1.279 1.00 87.00 107 GLU A CA 1
ATOM 828 C C . GLU A 1 107 ? 9.150 11.643 -0.718 1.00 87.00 107 GLU A C 1
ATOM 830 O O . GLU A 1 107 ? 9.342 10.654 -1.422 1.00 87.00 107 GLU A O 1
ATOM 835 N N . LYS A 1 108 ? 8.796 11.524 0.564 1.00 86.00 108 LYS A N 1
ATOM 836 C CA . LYS A 1 108 ? 8.460 10.238 1.186 1.00 86.00 108 LYS A CA 1
ATOM 837 C C . LYS A 1 108 ? 7.049 10.266 1.731 1.00 86.00 108 LYS A C 1
ATOM 839 O O . LYS A 1 108 ? 6.589 11.275 2.264 1.00 86.00 108 LYS A O 1
ATOM 844 N N . PHE A 1 109 ? 6.385 9.127 1.635 1.00 89.25 109 PHE A N 1
ATOM 845 C CA . PHE A 1 109 ? 5.080 8.937 2.228 1.00 89.25 109 PHE A CA 1
ATOM 846 C C . PHE A 1 109 ? 5.209 8.804 3.750 1.00 89.25 109 PHE A C 1
ATOM 848 O O . PHE A 1 109 ? 5.883 7.897 4.237 1.00 89.25 109 PHE A O 1
ATOM 855 N N . SER A 1 110 ? 4.588 9.726 4.489 1.00 91.19 110 SER A N 1
ATOM 856 C CA . SER A 1 110 ? 4.677 9.789 5.952 1.00 91.19 110 SER A CA 1
ATOM 857 C C . SER A 1 110 ? 3.856 8.693 6.629 1.00 91.19 110 SER A C 1
ATOM 859 O O . SER A 1 110 ? 2.725 8.412 6.225 1.00 91.19 110 SER A O 1
ATOM 861 N N . ASP A 1 111 ? 4.391 8.145 7.717 1.00 92.50 111 ASP A N 1
ATOM 862 C CA . ASP A 1 111 ? 3.702 7.154 8.543 1.00 92.50 111 ASP A CA 1
ATOM 863 C C . ASP A 1 111 ? 2.496 7.765 9.273 1.00 92.50 111 ASP A C 1
ATOM 865 O O . ASP A 1 111 ? 1.477 7.097 9.431 1.00 92.50 111 ASP A O 1
ATOM 869 N N . THR A 1 112 ? 2.549 9.056 9.632 1.00 91.88 112 THR A N 1
ATOM 870 C CA . THR A 1 112 ? 1.382 9.799 10.149 1.00 91.88 112 THR A CA 1
ATOM 871 C C . THR A 1 112 ? 0.225 9.735 9.161 1.00 91.88 112 THR A C 1
ATOM 873 O O . THR A 1 112 ? -0.887 9.359 9.515 1.00 91.88 112 THR A O 1
ATOM 876 N N . TYR A 1 113 ? 0.510 10.001 7.887 1.00 92.38 113 TYR A N 1
ATOM 877 C CA . TYR A 1 113 ? -0.520 9.983 6.858 1.00 92.38 113 TYR A CA 1
ATOM 878 C C . TYR A 1 113 ? -0.991 8.559 6.529 1.00 92.38 113 TYR A C 1
ATOM 880 O O . TYR A 1 113 ? -2.165 8.341 6.236 1.00 92.38 113 TYR A O 1
ATOM 888 N N . LEU A 1 114 ? -0.107 7.560 6.627 1.00 94.38 114 LEU A N 1
ATOM 889 C CA . LEU A 1 114 ? -0.500 6.156 6.513 1.00 94.38 114 LEU A CA 1
ATOM 890 C C . LEU A 1 114 ? -1.501 5.763 7.611 1.00 94.38 114 LEU A C 1
ATOM 892 O O . LEU A 1 114 ? -2.502 5.121 7.294 1.00 94.38 114 LEU A O 1
ATOM 896 N N . LYS A 1 115 ? -1.287 6.189 8.866 1.00 93.44 115 LYS A N 1
ATOM 897 C CA . LYS A 1 115 ? -2.248 5.966 9.962 1.00 93.44 115 LYS A CA 1
ATOM 898 C C . LYS A 1 115 ? -3.615 6.560 9.630 1.00 93.44 115 LYS A C 1
ATOM 900 O O . LYS A 1 115 ? -4.619 5.858 9.747 1.00 93.44 115 LYS A O 1
ATOM 905 N N . ASP A 1 116 ? -3.654 7.801 9.150 1.00 93.31 116 ASP A N 1
ATOM 906 C CA . ASP A 1 116 ? -4.907 8.467 8.778 1.00 93.31 116 ASP A CA 1
ATOM 907 C C . ASP A 1 116 ? -5.678 7.680 7.713 1.00 93.31 116 ASP A C 1
ATOM 909 O O . ASP A 1 116 ? -6.891 7.480 7.828 1.00 93.31 116 ASP A O 1
ATOM 913 N N . VAL A 1 117 ? -4.982 7.185 6.686 1.00 94.25 117 VAL A N 1
ATOM 914 C CA . VAL A 1 117 ? -5.619 6.416 5.610 1.00 94.25 117 VAL A CA 1
ATOM 915 C C . VAL A 1 117 ? -6.070 5.040 6.092 1.00 94.25 117 VAL A C 1
ATOM 917 O O . VAL A 1 117 ? -7.185 4.639 5.756 1.00 94.25 117 VAL A O 1
ATOM 920 N N . ILE A 1 118 ? -5.282 4.353 6.927 1.00 94.75 118 ILE A N 1
ATOM 921 C CA . ILE A 1 118 ? -5.700 3.095 7.567 1.00 94.75 118 ILE A CA 1
ATOM 922 C C . ILE A 1 118 ? -7.010 3.314 8.324 1.00 94.75 118 ILE A C 1
ATOM 924 O O . ILE A 1 118 ? -7.984 2.611 8.073 1.00 94.75 118 ILE A O 1
ATOM 928 N N . LEU A 1 119 ? -7.067 4.316 9.206 1.00 93.12 119 LEU A N 1
ATOM 929 C CA . LEU A 1 119 ? -8.250 4.584 10.024 1.00 93.12 119 LEU A CA 1
ATOM 930 C C . LEU A 1 119 ? -9.449 5.042 9.186 1.00 93.12 119 LEU A C 1
ATOM 932 O O . LEU A 1 119 ? -10.592 4.744 9.539 1.00 93.12 119 LEU A O 1
ATOM 936 N N . THR A 1 120 ? -9.221 5.766 8.091 1.00 93.44 120 THR A N 1
ATOM 937 C CA . THR A 1 120 ? -10.290 6.247 7.202 1.00 93.44 120 THR A CA 1
ATOM 938 C C . THR A 1 120 ? -10.902 5.116 6.379 1.00 93.44 120 THR A C 1
ATOM 940 O O . THR A 1 120 ? -12.121 5.068 6.237 1.00 93.44 120 THR A O 1
ATOM 943 N N . ASN A 1 121 ? -10.079 4.185 5.896 1.00 95.06 121 ASN A N 1
ATOM 944 C CA . ASN A 1 121 ? -10.501 3.094 5.013 1.00 95.06 121 ASN A CA 1
ATOM 945 C C . ASN A 1 121 ? -10.847 1.790 5.753 1.00 95.06 121 ASN A C 1
ATOM 947 O O . ASN A 1 121 ? -11.162 0.776 5.121 1.00 95.06 121 ASN A O 1
ATOM 951 N N . LEU A 1 122 ? -10.787 1.811 7.084 1.00 93.44 122 LEU A N 1
ATOM 952 C CA . LEU A 1 122 ? -11.149 0.689 7.934 1.00 93.44 122 LEU A CA 1
ATOM 953 C C . LEU A 1 122 ? -12.665 0.449 7.919 1.00 93.44 122 LEU A C 1
ATOM 955 O O . LEU A 1 122 ? -13.460 1.378 8.068 1.00 93.44 122 LEU A O 1
ATOM 959 N N . HIS A 1 123 ? -13.062 -0.815 7.789 1.00 93.69 123 HIS A N 1
ATOM 960 C CA . HIS A 1 123 ? -14.465 -1.218 7.854 1.00 93.69 123 HIS A CA 1
ATOM 961 C C . HIS A 1 123 ? -15.098 -0.897 9.223 1.00 93.69 123 HIS A C 1
ATOM 963 O O . HIS A 1 123 ? -14.437 -0.933 10.264 1.00 93.69 123 HIS A O 1
ATOM 969 N N . SER A 1 124 ? -16.406 -0.633 9.234 1.00 90.94 124 SER A N 1
ATOM 970 C CA . SER A 1 124 ? -17.164 -0.242 10.433 1.00 90.94 124 SER A CA 1
ATOM 971 C C . SER A 1 124 ? -17.197 -1.311 11.532 1.00 90.94 124 SER A C 1
ATOM 973 O O . SER A 1 124 ? -17.396 -0.969 12.695 1.00 90.94 124 SER A O 1
ATOM 975 N N . SER A 1 125 ? -16.933 -2.581 11.209 1.00 90.31 125 SER A N 1
ATOM 976 C CA . SER A 1 125 ? -16.787 -3.661 12.202 1.00 90.31 125 SER A CA 1
ATOM 977 C C . SER A 1 125 ? -15.666 -3.401 13.215 1.00 90.31 125 SER A C 1
ATOM 979 O O . SER A 1 125 ? -15.737 -3.889 14.336 1.00 90.31 125 SER A O 1
ATOM 981 N N . TYR A 1 126 ? -14.678 -2.574 12.866 1.00 91.19 126 TYR A N 1
ATOM 982 C CA . TYR A 1 126 ? -13.588 -2.167 13.756 1.00 91.19 126 TYR A CA 1
ATOM 983 C C . TYR A 1 126 ? -13.824 -0.786 14.393 1.00 91.19 126 TYR A C 1
ATOM 985 O O . TYR A 1 126 ? -12.885 -0.161 14.889 1.00 91.19 126 TYR A O 1
ATOM 993 N N . ALA A 1 127 ? -15.063 -0.276 14.403 1.00 89.69 127 ALA A N 1
ATOM 994 C CA . ALA A 1 127 ? -15.378 1.043 14.958 1.00 89.69 127 ALA A CA 1
ATOM 995 C C . ALA A 1 127 ? -14.904 1.209 16.412 1.00 89.69 127 ALA A C 1
ATOM 997 O O . ALA A 1 127 ? -14.344 2.248 16.751 1.00 89.69 127 ALA A O 1
ATOM 998 N N . THR A 1 128 ? -15.050 0.179 17.251 1.00 89.62 128 THR A N 1
ATOM 999 C CA . THR A 1 128 ? -14.581 0.202 18.647 1.00 89.62 128 THR A CA 1
ATOM 1000 C C . THR A 1 128 ? -13.061 0.350 18.735 1.00 89.62 128 THR A C 1
ATOM 1002 O O . THR A 1 128 ? -12.565 1.202 19.467 1.00 89.62 128 THR A O 1
ATOM 1005 N N . ALA A 1 129 ? -12.310 -0.422 17.945 1.00 89.69 129 ALA A N 1
ATOM 1006 C CA . ALA A 1 129 ? -10.851 -0.331 17.899 1.00 89.69 129 ALA A CA 1
ATOM 1007 C C . ALA A 1 129 ? -10.389 1.046 17.401 1.00 89.69 129 ALA A C 1
ATOM 1009 O O . ALA A 1 129 ? -9.494 1.657 17.984 1.00 89.69 129 ALA A O 1
ATOM 1010 N N . LYS A 1 130 ? -11.058 1.574 16.369 1.00 91.25 130 LYS A N 1
ATOM 1011 C CA . LYS A 1 130 ? -10.820 2.922 15.847 1.00 91.25 130 LYS A CA 1
ATOM 1012 C C . LYS A 1 130 ? -11.063 3.995 16.910 1.00 91.25 130 LYS A C 1
ATOM 1014 O O . LYS A 1 130 ? -10.235 4.886 17.055 1.00 91.25 130 LYS A O 1
ATOM 1019 N N . LEU A 1 131 ? -12.156 3.910 17.670 1.00 89.88 131 LEU A N 1
ATOM 1020 C CA . LEU A 1 131 ? -12.442 4.848 18.762 1.00 89.88 131 LEU A CA 1
ATOM 1021 C C . LEU A 1 131 ? -11.385 4.779 19.869 1.00 89.88 131 LEU A C 1
ATOM 1023 O O . LEU A 1 131 ? -10.952 5.824 20.344 1.00 89.88 131 LEU A O 1
ATOM 1027 N N . ASN A 1 132 ? -10.923 3.580 20.230 1.00 88.75 132 ASN A N 1
ATOM 1028 C CA . ASN A 1 132 ? -9.866 3.409 21.229 1.00 88.75 132 ASN A CA 1
ATOM 1029 C C . ASN A 1 132 ? -8.535 4.025 20.774 1.00 88.75 132 ASN A C 1
ATOM 1031 O O . ASN A 1 132 ? -7.864 4.683 21.563 1.00 88.75 132 ASN A O 1
ATOM 1035 N N . LEU A 1 133 ? -8.175 3.853 19.497 1.00 89.94 133 LEU A N 1
ATOM 1036 C CA . LEU A 1 133 ? -6.973 4.458 18.917 1.00 89.94 133 LEU A CA 1
ATOM 1037 C C . LEU A 1 133 ? -7.064 5.988 18.873 1.00 89.94 133 LEU A C 1
ATOM 1039 O O . LEU A 1 133 ? -6.111 6.670 19.243 1.00 89.94 133 LEU A O 1
ATOM 1043 N N . LEU A 1 134 ? -8.213 6.530 18.459 1.00 88.75 134 LEU A N 1
ATOM 1044 C CA . LEU A 1 134 ? -8.443 7.978 18.382 1.00 88.75 134 LEU A CA 1
ATOM 1045 C C . LEU A 1 134 ? -8.564 8.641 19.763 1.00 88.75 134 LEU A C 1
ATOM 1047 O O . LEU A 1 134 ? -8.229 9.812 19.912 1.00 88.75 134 LEU A O 1
ATOM 1051 N N . GLY A 1 135 ? -9.059 7.910 20.763 1.00 85.19 135 GLY A N 1
ATOM 1052 C CA . GLY A 1 135 ? -9.265 8.389 22.130 1.00 85.19 135 GLY A CA 1
ATOM 1053 C C . GLY A 1 135 ? -8.085 8.152 23.076 1.00 85.19 135 GLY A C 1
ATOM 1054 O O . GLY A 1 135 ? -8.253 8.321 24.284 1.00 85.19 135 GLY A O 1
ATOM 1055 N N . SER A 1 136 ? -6.922 7.725 22.571 1.00 79.81 136 SER A N 1
ATOM 1056 C CA . SER A 1 136 ? -5.785 7.347 23.414 1.00 79.81 136 SER A CA 1
ATOM 1057 C C . SER A 1 136 ? -5.292 8.516 24.279 1.00 79.81 136 SER A C 1
ATOM 1059 O O . SER A 1 136 ? -4.821 9.539 23.781 1.00 79.81 136 SER A O 1
ATOM 1061 N N . ALA A 1 137 ? -5.369 8.353 25.603 1.00 65.50 137 ALA A N 1
ATOM 1062 C CA . ALA A 1 137 ? -5.002 9.385 26.578 1.00 65.50 137 ALA A CA 1
ATOM 1063 C C . ALA A 1 137 ? -3.489 9.683 26.624 1.00 65.50 137 ALA A C 1
ATOM 1065 O O . ALA A 1 137 ? -3.082 10.709 27.165 1.00 65.50 137 ALA A O 1
ATOM 1066 N N . SER A 1 138 ? -2.654 8.798 26.065 1.00 73.44 138 SER A N 1
ATOM 1067 C CA . SER A 1 138 ? -1.193 8.939 26.018 1.00 73.44 138 SER A CA 1
ATOM 1068 C C . SER A 1 138 ? -0.683 9.778 24.840 1.00 73.44 138 SER A C 1
ATOM 1070 O O . SER A 1 138 ? 0.527 9.941 24.702 1.00 73.44 138 SER A O 1
ATOM 1072 N N . GLY A 1 139 ? -1.576 10.294 23.990 1.00 79.38 139 GLY A N 1
ATOM 1073 C CA . GLY A 1 139 ? -1.228 10.964 22.736 1.00 79.38 139 GLY A CA 1
ATOM 1074 C C . GLY A 1 139 ? -1.363 10.048 21.517 1.00 79.38 139 GLY A C 1
ATOM 1075 O O . GLY A 1 139 ? -1.822 8.910 21.625 1.00 79.38 139 GLY A O 1
ATOM 1076 N N . GLU A 1 140 ? -0.995 10.569 20.343 1.00 84.88 140 GLU A N 1
ATOM 1077 C CA . GLU A 1 140 ? -1.147 9.865 19.066 1.00 84.88 140 GLU A CA 1
ATOM 1078 C C . GLU A 1 140 ? -0.255 8.605 19.018 1.00 84.88 140 GLU A C 1
ATOM 1080 O O . GLU A 1 140 ? 0.968 8.732 19.115 1.00 84.88 140 GLU A O 1
ATOM 1085 N N . PRO A 1 141 ? -0.828 7.397 18.862 1.00 87.38 141 PRO A N 1
ATOM 1086 C CA . PRO A 1 141 ? -0.059 6.155 18.837 1.00 87.38 141 PRO A CA 1
ATOM 1087 C C . PRO A 1 141 ? 0.854 6.059 17.609 1.00 87.38 141 PRO A C 1
ATOM 1089 O O . PRO A 1 141 ? 0.555 6.589 16.531 1.00 87.38 141 PRO A O 1
ATOM 1092 N N . GLU A 1 142 ? 1.970 5.346 17.758 1.00 91.81 142 GLU A N 1
ATOM 1093 C CA . GLU A 1 142 ? 2.864 5.026 16.640 1.00 91.81 142 GLU A CA 1
ATOM 1094 C C . GLU A 1 142 ? 2.219 4.022 15.673 1.00 91.81 142 GLU A C 1
ATOM 1096 O O . GLU A 1 142 ? 1.287 3.295 16.024 1.00 91.81 142 GLU A O 1
ATOM 1101 N N . LEU A 1 143 ? 2.715 3.975 14.431 1.00 90.69 143 LEU A N 1
ATOM 1102 C CA . LEU A 1 143 ? 2.152 3.115 13.384 1.00 90.69 143 LEU A CA 1
ATOM 1103 C C . LEU A 1 143 ? 2.140 1.636 13.802 1.00 90.69 143 LEU A C 1
ATOM 1105 O O . LEU A 1 143 ? 1.115 0.971 13.650 1.00 90.69 143 LEU A O 1
ATOM 1109 N N . ASP A 1 144 ? 3.230 1.154 14.398 1.00 92.00 144 ASP A N 1
ATOM 1110 C CA . ASP A 1 144 ? 3.358 -0.234 14.855 1.00 92.00 144 ASP A CA 1
ATOM 1111 C C . ASP A 1 144 ? 2.350 -0.574 15.960 1.00 92.00 144 ASP A C 1
ATOM 1113 O O . ASP A 1 144 ? 1.773 -1.666 15.986 1.00 92.00 144 ASP A O 1
ATOM 1117 N N . GLN A 1 145 ? 2.069 0.383 16.849 1.00 91.12 145 GLN A N 1
ATOM 1118 C CA . GLN A 1 145 ? 1.056 0.228 17.893 1.00 91.12 145 GLN A CA 1
ATOM 1119 C C . GLN A 1 145 ? -0.343 0.139 17.281 1.00 91.12 145 GLN A C 1
ATOM 1121 O O . GLN A 1 145 ? -1.115 -0.746 17.652 1.00 91.12 145 GLN A O 1
ATOM 1126 N N . CYS A 1 146 ? -0.656 0.998 16.303 1.00 90.62 146 CYS A N 1
ATOM 1127 C CA . CYS A 1 146 ? -1.914 0.932 15.560 1.00 90.62 146 CYS A CA 1
ATOM 1128 C C . CYS A 1 146 ? -2.092 -0.432 14.883 1.00 90.62 146 CYS A C 1
ATOM 1130 O O . CYS A 1 146 ? -3.142 -1.054 15.034 1.00 90.62 146 CYS A O 1
ATOM 1132 N N . MET A 1 147 ? -1.072 -0.923 14.173 1.00 92.06 147 MET A N 1
ATOM 1133 C CA . MET A 1 147 ? -1.125 -2.226 13.498 1.00 92.06 147 MET A CA 1
ATOM 1134 C C . MET A 1 147 ? -1.314 -3.378 14.490 1.00 92.06 147 MET A C 1
ATOM 1136 O O . MET A 1 147 ? -2.133 -4.267 14.249 1.00 92.06 147 MET A O 1
ATOM 1140 N N . THR A 1 148 ? -0.622 -3.334 15.630 1.00 92.00 148 THR A N 1
ATOM 1141 C CA . THR A 1 148 ? -0.739 -4.345 16.691 1.00 92.00 148 THR A CA 1
ATOM 1142 C C . THR A 1 148 ? -2.146 -4.373 17.288 1.00 92.00 148 THR A C 1
ATOM 1144 O O . THR A 1 148 ? -2.748 -5.439 17.394 1.00 92.00 148 THR A O 1
ATOM 1147 N N . ILE A 1 149 ? -2.699 -3.206 17.632 1.00 90.81 149 ILE A N 1
ATOM 1148 C CA . ILE A 1 149 ? -4.049 -3.079 18.202 1.00 90.81 149 ILE A CA 1
ATOM 1149 C C . ILE A 1 149 ? -5.112 -3.536 17.199 1.00 90.81 149 ILE A C 1
ATOM 1151 O O . ILE A 1 149 ? -6.052 -4.232 17.568 1.00 90.81 149 ILE A O 1
ATOM 1155 N N . LEU A 1 150 ? -4.976 -3.175 15.922 1.00 91.31 150 LEU A N 1
ATOM 1156 C CA . LEU A 1 150 ? -5.924 -3.607 14.893 1.00 91.31 150 LEU A CA 1
ATOM 1157 C C . LEU A 1 150 ? -5.867 -5.118 14.663 1.00 91.31 150 LEU A C 1
ATOM 1159 O O . LEU A 1 150 ? -6.907 -5.742 14.468 1.00 91.31 150 LEU A O 1
ATOM 1163 N N . SER A 1 151 ? -4.677 -5.711 14.733 1.00 90.50 151 SER A N 1
ATOM 1164 C CA . SER A 1 151 ? -4.493 -7.156 14.576 1.00 90.50 151 SER A CA 1
ATOM 1165 C C . SER A 1 151 ? -5.089 -7.950 15.741 1.00 90.50 151 SER A C 1
ATOM 1167 O O . SER A 1 151 ? -5.599 -9.045 15.527 1.00 90.50 151 SER A O 1
ATOM 1169 N N . SER A 1 152 ? -5.076 -7.398 16.959 1.00 87.56 152 SER A N 1
ATOM 1170 C CA . SER A 1 152 ? -5.683 -8.031 18.137 1.00 87.56 152 SER A CA 1
ATOM 1171 C C . SER A 1 152 ? -7.178 -7.745 18.305 1.00 87.56 152 SER A C 1
ATOM 1173 O O . SER A 1 152 ? -7.847 -8.446 19.057 1.00 87.56 152 SER A O 1
ATOM 1175 N N . ALA A 1 153 ? -7.713 -6.732 17.619 1.00 82.44 153 ALA A N 1
ATOM 1176 C CA . ALA A 1 153 ? -9.113 -6.326 17.725 1.00 82.44 153 ALA A CA 1
ATOM 1177 C C . ALA A 1 153 ? -10.057 -7.023 16.731 1.00 82.44 153 ALA A C 1
ATOM 1179 O O . ALA A 1 153 ? -11.242 -6.686 16.686 1.00 82.44 153 ALA A O 1
ATOM 1180 N N . GLY A 1 154 ? -9.545 -7.927 15.891 1.00 66.81 154 GLY A N 1
ATOM 1181 C CA . GLY A 1 154 ? -10.362 -8.581 14.877 1.00 66.81 154 GLY A CA 1
ATOM 1182 C C . GLY A 1 154 ? -11.447 -9.488 15.454 1.00 66.81 154 GLY A C 1
ATOM 1183 O O . GLY A 1 154 ? -11.258 -10.040 16.537 1.00 66.81 154 GLY A O 1
ATOM 1184 N N . PRO A 1 155 ? -12.588 -9.645 14.752 1.00 60.72 155 PRO A N 1
ATOM 1185 C CA . PRO A 1 155 ? -13.525 -10.707 15.083 1.00 60.72 155 PRO A CA 1
ATOM 1186 C C . PRO A 1 155 ? -12.781 -12.040 14.981 1.00 60.72 155 PRO A C 1
ATOM 1188 O O . PRO A 1 155 ? -12.001 -12.237 14.045 1.00 60.72 155 PRO A O 1
ATOM 1191 N N . ASP A 1 156 ? -12.994 -12.914 15.963 1.00 47.41 156 ASP A N 1
ATOM 1192 C CA . ASP A 1 156 ? -12.457 -14.271 15.965 1.00 47.41 156 ASP A CA 1
ATOM 1193 C C . ASP A 1 156 ? -12.877 -14.912 14.638 1.00 47.41 156 ASP A C 1
ATOM 1195 O O . ASP A 1 156 ? -14.071 -15.072 14.371 1.00 47.41 156 ASP A O 1
ATOM 1199 N N . TRP A 1 157 ? -11.922 -15.171 13.743 1.00 51.47 157 TRP A N 1
ATOM 1200 C CA . TRP A 1 157 ? -12.179 -15.864 12.484 1.00 51.47 157 TRP A CA 1
ATOM 1201 C C . TRP A 1 157 ? -12.335 -17.348 12.817 1.00 51.47 157 TRP A C 1
ATOM 1203 O O . TRP A 1 157 ? -11.570 -18.190 12.372 1.00 51.47 157 TRP A O 1
ATOM 1213 N N . ASP A 1 158 ? -13.296 -17.672 13.675 1.00 43.69 158 ASP A N 1
ATOM 1214 C CA . ASP A 1 158 ? -13.582 -19.049 14.017 1.00 43.69 158 ASP A CA 1
ATOM 1215 C C . ASP A 1 158 ? -14.040 -19.722 12.723 1.00 43.69 158 ASP A C 1
ATOM 1217 O O . ASP A 1 158 ? -14.997 -19.291 12.067 1.00 43.69 158 ASP A O 1
ATOM 1221 N N . VAL A 1 159 ? -13.254 -20.704 12.291 1.00 46.62 159 VAL A N 1
ATOM 1222 C CA . VAL A 1 159 ? -13.472 -21.488 11.082 1.00 46.62 159 VAL A CA 1
ATOM 1223 C C . VAL A 1 159 ? -14.876 -22.068 11.193 1.00 46.62 159 VAL A C 1
ATOM 1225 O O . VAL A 1 159 ? -15.095 -23.002 11.960 1.00 46.62 159 VAL A O 1
ATOM 1228 N N . GLN A 1 160 ? -15.849 -21.506 10.469 1.00 40.84 160 GLN A N 1
ATOM 1229 C CA . GLN A 1 160 ? -17.170 -22.115 10.371 1.00 40.84 160 GLN A CA 1
ATOM 1230 C C . GLN A 1 160 ? -17.020 -23.404 9.562 1.00 40.84 160 GLN A C 1
ATOM 1232 O O . GLN A 1 160 ? -17.096 -23.415 8.337 1.00 40.84 160 GLN A O 1
ATOM 1237 N N . GLU A 1 161 ? -16.738 -24.484 10.284 1.00 43.75 161 GLU A N 1
ATOM 1238 C CA . GLU A 1 161 ? -16.897 -25.859 9.848 1.00 43.75 161 GLU A CA 1
ATOM 1239 C C . GLU A 1 161 ? -18.351 -26.007 9.378 1.00 43.75 161 GLU A C 1
ATOM 1241 O O . GLU A 1 161 ? -19.293 -25.894 10.167 1.00 43.75 161 GLU A O 1
ATOM 1246 N N . GLU A 1 162 ? -18.548 -26.160 8.066 1.00 41.75 162 GLU A N 1
ATOM 1247 C CA . GLU A 1 162 ? -19.856 -26.418 7.469 1.00 41.75 162 GLU A CA 1
ATOM 1248 C C . GLU A 1 162 ? -20.423 -27.731 8.029 1.00 41.75 162 GLU A C 1
ATOM 1250 O O . GLU A 1 162 ? -20.212 -28.819 7.493 1.00 41.75 162 GLU A O 1
ATOM 1255 N N . ALA A 1 163 ? -21.200 -27.639 9.105 1.00 40.81 163 ALA A N 1
ATOM 1256 C CA . ALA A 1 163 ? -22.138 -28.682 9.470 1.00 40.81 163 ALA A CA 1
ATOM 1257 C C . ALA A 1 163 ? -23.297 -28.636 8.465 1.00 40.81 163 ALA A C 1
ATOM 1259 O O . ALA A 1 163 ? -24.283 -27.919 8.646 1.00 40.81 163 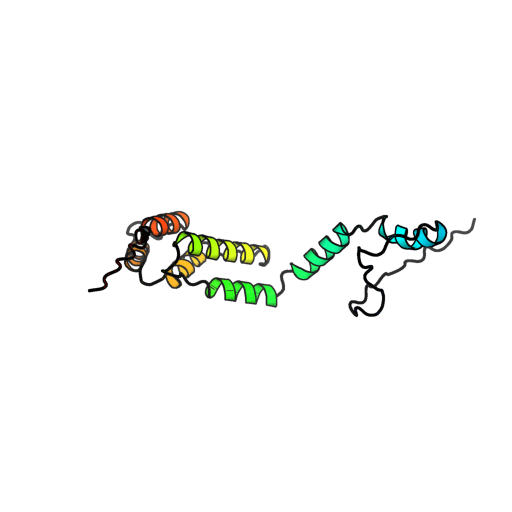ALA A O 1
ATOM 1260 N N . CYS A 1 164 ? -23.170 -29.407 7.383 1.00 36.59 164 CYS A N 1
ATOM 1261 C CA . CYS A 1 164 ? -24.276 -29.749 6.496 1.00 36.59 164 CYS A CA 1
ATOM 1262 C C . CYS A 1 164 ? -25.312 -30.563 7.293 1.00 36.59 164 CYS A C 1
ATOM 1264 O O . CYS A 1 164 ? -25.274 -31.793 7.345 1.00 36.59 164 CYS A O 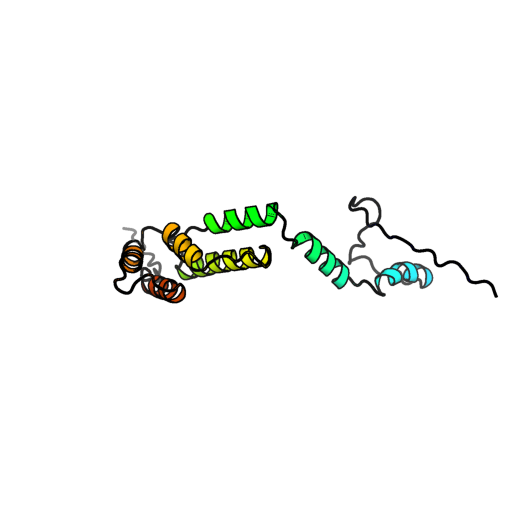1
ATOM 1266 N N . ALA A 1 165 ? -26.218 -29.866 7.977 1.00 42.03 165 ALA A N 1
ATOM 1267 C CA . ALA A 1 165 ? -27.398 -30.465 8.573 1.00 42.03 165 ALA A CA 1
ATOM 1268 C C . ALA A 1 165 ? -28.399 -30.765 7.452 1.00 42.03 165 ALA A C 1
ATOM 1270 O O . ALA A 1 165 ? -29.217 -29.926 7.076 1.00 42.03 165 ALA A O 1
ATOM 1271 N N . VAL A 1 166 ? -28.321 -31.980 6.911 1.00 43.84 166 VAL A N 1
ATOM 1272 C CA . VAL A 1 166 ? -29.403 -32.575 6.125 1.00 43.84 166 VAL A CA 1
ATOM 1273 C C . VAL A 1 166 ? -30.597 -32.759 7.066 1.00 43.84 166 VAL A C 1
ATOM 1275 O O . VAL A 1 166 ? -30.652 -33.711 7.841 1.00 43.84 166 VAL A O 1
ATOM 1278 N N . GLN A 1 167 ? -31.537 -31.817 7.032 1.00 44.38 167 GLN A N 1
ATOM 1279 C CA . GLN A 1 167 ? -32.904 -32.042 7.483 1.00 44.38 167 GLN A CA 1
ATOM 1280 C C . GLN A 1 167 ? -33.770 -32.274 6.248 1.00 44.38 167 GLN A C 1
ATOM 1282 O O . GLN A 1 167 ? -34.157 -31.323 5.577 1.00 44.38 167 GLN A O 1
ATOM 1287 N N . GLU A 1 168 ? -34.098 -33.533 5.978 1.00 42.62 168 GLU A N 1
ATOM 1288 C CA . GLU A 1 168 ? -35.303 -33.868 5.224 1.00 42.62 168 GLU A CA 1
ATOM 1289 C C . GLU A 1 168 ? -36.188 -34.739 6.115 1.00 42.62 168 GLU A C 1
ATOM 1291 O O . GLU A 1 168 ? -35.801 -35.817 6.571 1.00 42.62 168 GLU A O 1
ATOM 1296 N N . SER A 1 169 ? -37.340 -34.156 6.433 1.00 42.41 169 SER A N 1
ATOM 1297 C CA . SER A 1 169 ? -38.526 -34.749 7.048 1.00 42.41 169 SER A CA 1
ATOM 1298 C C . SER A 1 169 ? -39.316 -35.592 6.059 1.00 42.41 169 SER A C 1
ATOM 1300 O O . SER A 1 169 ? -39.454 -35.105 4.913 1.00 42.41 169 SER A O 1
#